Protein AF-A0A920EZE9-F1 (afdb_monomer_lite)

Sequence (62 aa):
MLGFRGVSRYLSRQFHDAFSMECEALRFVRNEMGLENVEVMVPFVRTLSQAEKLFLFWRHKG

pLDDT: mean 92.13, std 6.83, range [56.62, 98.12]

Structure (mmCIF, N/CA/C/O backbone):
data_AF-A0A920EZE9-F1
#
_entry.id   AF-A0A920EZE9-F1
#
loop_
_atom_site.group_PDB
_atom_site.id
_atom_site.type_symbol
_atom_site.label_atom_id
_atom_site.label_alt_id
_atom_site.label_comp_id
_atom_site.label_asym_id
_atom_site.label_entity_id
_atom_site.label_seq_id
_atom_site.pdbx_PDB_ins_code
_atom_site.Cartn_x
_atom_site.Cartn_y
_atom_site.Cartn_z
_atom_site.occupancy
_atom_site.B_iso_or_equiv
_atom_site.auth_seq_id
_atom_site.auth_comp_id
_atom_site.auth_asym_id
_atom_site.auth_atom_id
_atom_site.pdbx_PDB_model_num
ATOM 1 N N . MET A 1 1 ? 12.918 -16.931 -9.089 1.00 76.31 1 MET A N 1
ATOM 2 C CA . MET A 1 1 ? 12.179 -15.958 -8.239 1.00 76.31 1 MET A CA 1
ATOM 3 C C . MET A 1 1 ? 12.412 -14.477 -8.628 1.00 76.31 1 MET A C 1
ATOM 5 O O . MET A 1 1 ? 12.302 -13.611 -7.766 1.00 76.31 1 MET A O 1
ATOM 9 N N . LEU A 1 2 ? 12.636 -14.145 -9.913 1.00 85.31 2 LEU A N 1
ATOM 10 C CA . LEU A 1 2 ? 12.942 -12.770 -10.383 1.00 85.31 2 LEU A CA 1
ATOM 11 C C . LEU A 1 2 ? 11.838 -12.131 -11.256 1.00 85.31 2 LEU A C 1
ATOM 13 O O . LEU A 1 2 ? 12.018 -11.049 -11.811 1.00 85.31 2 LEU A O 1
ATOM 17 N N . GLY A 1 3 ? 10.694 -12.808 -11.380 1.00 88.56 3 GLY A N 1
ATOM 18 C CA . GLY A 1 3 ? 9.617 -12.430 -12.293 1.00 88.56 3 GLY A CA 1
ATOM 19 C C . GLY A 1 3 ? 8.764 -11.249 -11.822 1.00 88.56 3 GLY A C 1
ATOM 20 O O . GLY A 1 3 ? 9.199 -10.389 -11.055 1.00 88.56 3 GLY A O 1
ATOM 21 N N . PHE A 1 4 ? 7.529 -11.224 -12.302 1.00 91.81 4 PHE A N 1
ATOM 22 C CA . PHE 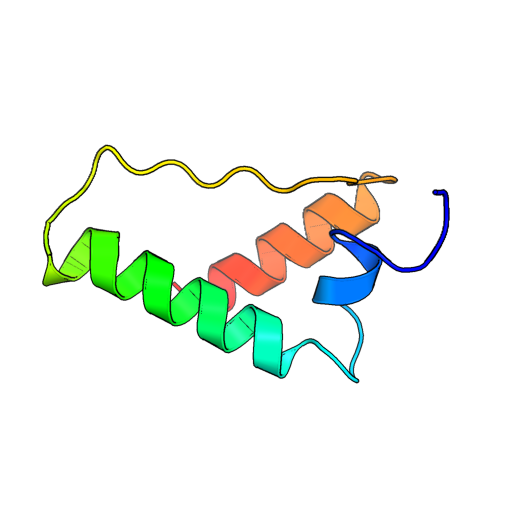A 1 4 ? 6.563 -10.149 -12.118 1.00 91.81 4 PHE A CA 1
ATOM 23 C C . PHE A 1 4 ? 5.961 -10.142 -10.700 1.00 91.81 4 PHE A C 1
ATOM 25 O O . PHE A 1 4 ? 5.119 -10.973 -10.366 1.00 91.81 4 PHE A O 1
ATOM 32 N N . ARG A 1 5 ? 6.450 -9.241 -9.834 1.00 94.31 5 ARG A N 1
ATOM 33 C CA . ARG A 1 5 ? 6.098 -9.175 -8.400 1.00 94.31 5 ARG A CA 1
ATOM 34 C C . ARG A 1 5 ? 6.402 -7.803 -7.784 1.00 94.31 5 ARG A C 1
ATOM 36 O O . ARG A 1 5 ? 7.150 -7.015 -8.368 1.00 94.31 5 ARG A O 1
ATOM 43 N N . GLY A 1 6 ? 5.864 -7.550 -6.589 1.00 93.50 6 GLY A N 1
ATOM 44 C CA . GLY A 1 6 ? 6.038 -6.285 -5.864 1.00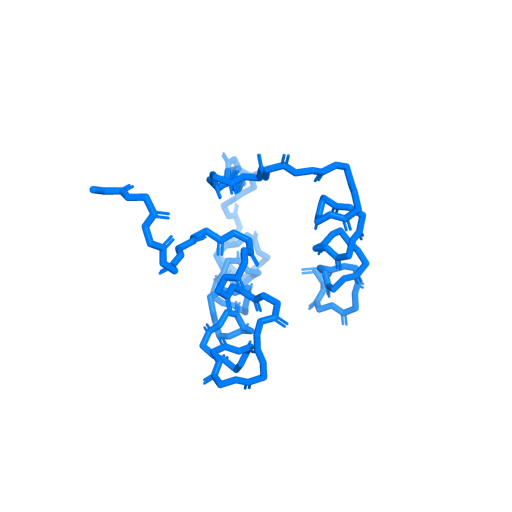 93.50 6 GLY A CA 1
ATOM 45 C C . GLY A 1 6 ? 5.556 -5.085 -6.675 1.00 93.50 6 GLY A C 1
ATOM 46 O O . GLY A 1 6 ? 4.601 -5.203 -7.443 1.00 93.50 6 GLY A O 1
ATOM 47 N N . VAL A 1 7 ? 6.265 -3.959 -6.580 1.00 94.44 7 VAL A N 1
ATOM 48 C CA . VAL A 1 7 ? 5.854 -2.687 -7.210 1.00 94.44 7 VAL A CA 1
ATOM 49 C C . VAL A 1 7 ? 5.615 -2.791 -8.712 1.00 94.44 7 VAL A C 1
ATOM 51 O O . VAL A 1 7 ? 4.684 -2.184 -9.236 1.00 94.44 7 VAL A O 1
ATOM 54 N N . SER A 1 8 ? 6.409 -3.608 -9.410 1.00 93.12 8 SER A N 1
ATOM 55 C CA . SER A 1 8 ? 6.221 -3.823 -10.850 1.00 93.12 8 SER A CA 1
ATOM 56 C C . SER A 1 8 ? 4.840 -4.397 -11.197 1.00 93.12 8 SER A C 1
ATOM 58 O O . SER A 1 8 ? 4.293 -4.060 -12.244 1.00 93.12 8 SER A O 1
ATOM 60 N N . ARG A 1 9 ? 4.257 -5.213 -10.307 1.00 95.00 9 ARG A N 1
ATOM 61 C CA . ARG A 1 9 ? 2.901 -5.758 -10.443 1.00 95.00 9 ARG A CA 1
ATOM 62 C C . ARG A 1 9 ? 1.847 -4.750 -10.002 1.00 95.00 9 ARG A C 1
ATOM 64 O O . ARG A 1 9 ? 0.875 -4.564 -10.727 1.00 95.00 9 ARG A O 1
ATOM 71 N N . TYR A 1 10 ? 2.063 -4.076 -8.875 1.00 93.19 10 TYR A N 1
ATOM 72 C CA . TYR A 1 10 ? 1.120 -3.089 -8.334 1.00 93.19 10 TYR A CA 1
ATOM 73 C C . TYR A 1 10 ? 0.829 -1.944 -9.312 1.00 93.19 10 TYR A C 1
ATOM 75 O O . TYR A 1 10 ? -0.314 -1.531 -9.457 1.00 93.19 10 TYR A O 1
ATOM 83 N N . LEU A 1 11 ? 1.845 -1.486 -10.049 1.00 89.69 11 LEU A N 1
ATOM 84 C CA . LEU A 1 11 ? 1.708 -0.414 -11.043 1.00 89.69 11 LEU A CA 1
ATOM 85 C C . LEU A 1 11 ? 1.241 -0.900 -12.428 1.00 89.69 11 LEU A C 1
ATOM 87 O O . LEU A 1 11 ? 1.120 -0.099 -13.356 1.00 89.69 11 LEU A O 1
ATOM 91 N N . SER A 1 12 ? 1.028 -2.203 -12.615 1.00 93.75 12 SER A N 1
ATOM 92 C CA . SER A 1 12 ? 0.603 -2.748 -13.906 1.00 93.75 12 SER A CA 1
ATOM 93 C C . SER A 1 12 ? -0.899 -2.568 -14.112 1.00 93.75 12 SER A C 1
ATOM 95 O O . SER A 1 12 ? -1.682 -2.794 -13.195 1.00 93.75 12 SER A O 1
ATOM 97 N N . ARG A 1 13 ? -1.334 -2.264 -15.340 1.00 91.19 13 ARG A N 1
ATOM 98 C CA . ARG A 1 13 ? -2.770 -2.106 -15.640 1.00 91.19 13 ARG A CA 1
ATOM 99 C C . ARG A 1 13 ? -3.599 -3.342 -15.284 1.00 91.19 13 ARG A C 1
ATOM 101 O O . ARG A 1 13 ? -4.711 -3.201 -14.800 1.00 91.19 13 ARG A O 1
ATOM 108 N N . GLN A 1 14 ? -3.048 -4.539 -15.476 1.00 92.69 14 GLN A N 1
ATOM 109 C CA . GLN A 1 14 ? -3.760 -5.791 -15.218 1.00 92.69 14 GLN A CA 1
ATOM 110 C C . GLN A 1 14 ? -4.017 -6.052 -13.724 1.00 92.69 14 GLN A C 1
ATOM 112 O O . GLN A 1 14 ? -4.946 -6.777 -13.391 1.00 92.69 14 GLN A O 1
ATOM 117 N N . PHE A 1 15 ? -3.202 -5.488 -12.825 1.00 91.62 15 PHE A N 1
ATOM 118 C CA . PHE A 1 15 ? -3.281 -5.770 -11.386 1.00 91.62 15 PHE A CA 1
ATOM 119 C C . PHE A 1 15 ? -3.465 -4.525 -10.516 1.00 91.62 15 PHE A C 1
ATOM 121 O O . PHE A 1 15 ? -3.521 -4.656 -9.294 1.00 91.62 15 PHE A O 1
ATOM 128 N N . HIS A 1 16 ? -3.581 -3.339 -11.116 1.00 89.19 16 HIS A N 1
ATOM 129 C CA . HIS A 1 16 ? -3.765 -2.099 -10.367 1.00 89.19 16 HIS A CA 1
ATOM 130 C C . HIS A 1 16 ? -5.050 -2.116 -9.523 1.00 89.19 16 HIS A C 1
ATOM 132 O O . HIS A 1 16 ? -5.022 -1.662 -8.384 1.00 89.19 16 HIS A O 1
ATOM 138 N N . ASP A 1 17 ? -6.137 -2.711 -10.030 1.00 92.31 17 ASP A N 1
ATOM 139 C CA . ASP A 1 17 ? -7.404 -2.839 -9.298 1.00 92.31 17 ASP A CA 1
ATOM 140 C C . ASP A 1 17 ? -7.254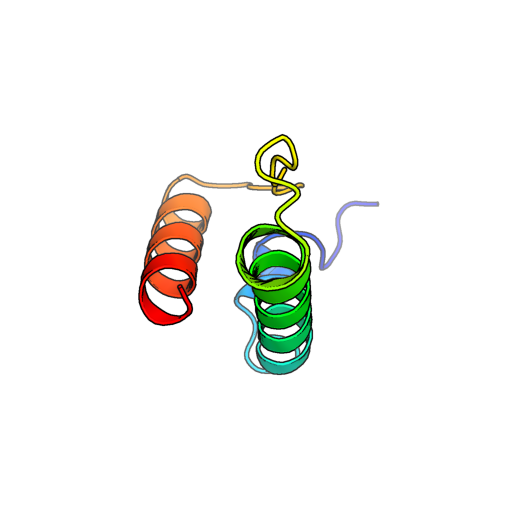 -3.718 -8.054 1.00 92.31 17 ASP A C 1
ATOM 142 O O . ASP A 1 17 ? -7.726 -3.367 -6.976 1.00 92.31 17 ASP A O 1
ATOM 146 N N . ALA A 1 18 ? -6.522 -4.831 -8.174 1.00 93.75 18 ALA A N 1
ATOM 147 C CA . ALA A 1 18 ? -6.232 -5.699 -7.037 1.00 93.75 18 ALA A CA 1
ATOM 148 C C . ALA A 1 18 ? -5.443 -4.955 -5.952 1.00 93.75 18 ALA A C 1
ATOM 150 O O . ALA A 1 18 ? -5.777 -5.048 -4.775 1.00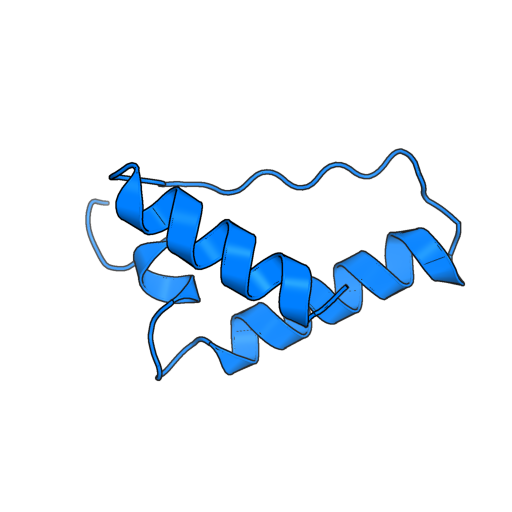 93.75 18 ALA A O 1
ATOM 151 N N . PHE A 1 19 ? -4.441 -4.166 -6.349 1.00 91.88 19 PHE A N 1
ATOM 152 C CA . PHE A 1 19 ? -3.687 -3.342 -5.407 1.00 91.88 19 PHE A CA 1
ATOM 153 C C . PHE A 1 19 ? -4.538 -2.211 -4.801 1.00 91.88 19 PHE A C 1
ATOM 155 O O . PHE A 1 19 ? -4.399 -1.911 -3.620 1.00 91.88 19 PHE A O 1
ATOM 162 N N . SER A 1 20 ? -5.474 -1.626 -5.561 1.00 92.12 20 SER A N 1
ATOM 163 C CA . SER A 1 20 ? -6.431 -0.646 -5.023 1.00 92.12 20 SER A CA 1
ATOM 164 C C . SER A 1 20 ? -7.278 -1.243 -3.901 1.00 92.12 20 SER A C 1
ATOM 166 O O . SER A 1 20 ? -7.440 -0.602 -2.866 1.00 92.12 20 SER A O 1
ATOM 168 N N . MET A 1 21 ? -7.776 -2.471 -4.075 1.00 94.69 21 MET A N 1
ATOM 169 C CA . MET A 1 21 ? -8.548 -3.156 -3.033 1.00 94.69 21 MET A CA 1
ATOM 170 C C . MET A 1 21 ? -7.708 -3.428 -1.775 1.00 94.69 21 MET A C 1
ATOM 172 O O . MET A 1 21 ? -8.206 -3.271 -0.662 1.00 94.69 21 MET A O 1
ATOM 176 N N . GLU A 1 22 ? -6.427 -3.786 -1.924 1.00 93.94 22 GLU A N 1
ATOM 177 C CA . GLU A 1 22 ? -5.506 -3.939 -0.784 1.00 93.94 22 GLU A CA 1
ATOM 178 C C . GLU A 1 22 ? -5.322 -2.612 -0.022 1.00 93.94 22 GLU A C 1
ATOM 180 O O . GLU A 1 22 ? -5.386 -2.594 1.209 1.00 93.94 22 GLU A O 1
ATOM 185 N N . CYS A 1 23 ? -5.155 -1.488 -0.732 1.00 93.25 23 CYS A N 1
ATOM 186 C CA . CYS A 1 23 ? -5.077 -0.158 -0.115 1.00 93.25 23 CYS A CA 1
ATOM 187 C C . CYS A 1 23 ? -6.368 0.215 0.631 1.00 93.25 23 CYS A C 1
ATOM 189 O O . CYS A 1 23 ? -6.303 0.743 1.740 1.00 93.25 23 CYS A O 1
ATOM 191 N N . GLU A 1 24 ? -7.538 -0.078 0.059 1.00 94.69 24 GLU A N 1
ATOM 192 C CA . GLU A 1 24 ? -8.834 0.183 0.698 1.00 94.69 24 GLU A CA 1
ATOM 193 C C . GLU A 1 24 ? -9.003 -0.613 1.996 1.00 94.69 24 GLU A C 1
ATOM 195 O O . GLU A 1 24 ? -9.431 -0.051 3.007 1.00 94.69 24 GLU A O 1
ATOM 200 N N . ALA A 1 25 ? -8.595 -1.885 2.002 1.00 95.81 25 ALA A N 1
ATOM 201 C CA . ALA A 1 25 ? -8.601 -2.712 3.204 1.00 95.81 25 ALA A CA 1
ATOM 202 C C . ALA A 1 25 ? -7.666 -2.152 4.288 1.00 95.81 25 ALA A C 1
ATOM 204 O O . ALA A 1 25 ? -8.057 -2.049 5.449 1.00 95.81 25 ALA A O 1
ATOM 205 N N . LEU A 1 26 ? -6.452 -1.730 3.918 1.00 95.00 26 LEU A N 1
ATOM 206 C CA . LEU A 1 26 ? -5.509 -1.115 4.859 1.00 95.00 26 LEU A CA 1
ATOM 207 C C . LEU A 1 26 ? -6.053 0.192 5.441 1.00 95.00 26 LEU A C 1
ATOM 209 O O . LEU A 1 26 ? -5.923 0.433 6.641 1.00 95.00 26 LEU A O 1
ATOM 213 N N . ARG A 1 27 ? -6.708 1.014 4.617 1.00 93.69 27 ARG A N 1
ATOM 214 C CA . ARG A 1 27 ? -7.353 2.249 5.069 1.00 93.69 27 ARG A CA 1
ATOM 215 C C . ARG A 1 27 ? -8.490 1.966 6.047 1.00 93.69 27 ARG A C 1
ATOM 217 O O . ARG A 1 27 ? -8.574 2.635 7.069 1.00 93.69 27 ARG A O 1
ATOM 224 N N . PHE A 1 28 ? -9.322 0.961 5.772 1.00 96.06 28 PHE A N 1
ATOM 225 C CA . PHE A 1 28 ? -10.384 0.532 6.686 1.00 96.06 28 PHE A CA 1
ATOM 226 C C . PHE A 1 28 ? -9.817 0.083 8.039 1.00 96.06 28 PHE A C 1
ATOM 228 O O . PHE A 1 28 ? -10.263 0.541 9.088 1.00 96.06 28 PHE A O 1
ATOM 235 N N . VAL A 1 29 ? -8.781 -0.759 8.023 1.00 97.38 29 VAL A N 1
ATOM 236 C CA . VAL A 1 29 ? -8.133 -1.258 9.244 1.00 97.38 29 VAL A CA 1
ATOM 237 C C . VAL A 1 29 ? -7.558 -0.116 10.089 1.00 97.38 29 VAL A C 1
ATOM 239 O O . VAL A 1 29 ? -7.690 -0.123 11.311 1.00 97.38 29 VAL A O 1
ATOM 242 N N . ARG A 1 30 ? -6.939 0.887 9.461 1.00 96.06 30 ARG A N 1
ATOM 243 C CA . ARG A 1 30 ? -6.349 2.012 10.199 1.00 96.06 30 ARG A CA 1
ATOM 244 C C . ARG A 1 30 ? -7.399 3.012 10.680 1.00 96.06 30 ARG A C 1
ATOM 246 O O . ARG A 1 30 ? -7.345 3.416 11.834 1.00 96.06 30 ARG A O 1
ATOM 253 N N . ASN A 1 31 ? -8.351 3.380 9.825 1.00 95.12 31 ASN A N 1
ATOM 254 C CA . ASN A 1 31 ? -9.256 4.501 10.089 1.00 95.12 31 ASN A CA 1
ATOM 255 C C . ASN A 1 31 ? -10.560 4.074 10.769 1.00 95.12 31 ASN A C 1
ATOM 257 O O . ASN A 1 31 ? -11.000 4.736 11.700 1.00 95.12 31 ASN A O 1
ATOM 261 N N . GLU A 1 32 ? -11.174 2.978 10.320 1.00 97.69 32 GLU A N 1
ATOM 262 C CA . GLU A 1 32 ? -12.479 2.535 10.834 1.00 97.69 32 GLU A CA 1
ATOM 263 C C . GLU A 1 32 ? -12.318 1.599 12.033 1.00 97.69 32 GLU A C 1
ATOM 265 O O . GLU A 1 32 ? -13.065 1.685 13.003 1.00 97.69 32 GLU A O 1
ATOM 270 N N . MET A 1 33 ? -11.317 0.712 11.997 1.00 98.12 33 MET A N 1
ATOM 271 C CA . MET A 1 33 ? -11.019 -0.173 13.131 1.00 98.12 33 MET A CA 1
ATOM 272 C C . MET A 1 33 ? -10.084 0.470 14.169 1.00 98.12 33 MET A C 1
ATOM 274 O O . MET A 1 33 ? -9.882 -0.109 15.234 1.00 98.12 33 MET A O 1
ATOM 278 N N . GLY A 1 34 ? -9.505 1.639 13.869 1.00 97.69 34 GLY A N 1
ATOM 279 C CA . GLY A 1 34 ? -8.644 2.394 14.786 1.00 97.69 34 GLY A CA 1
ATOM 280 C C . GLY A 1 34 ? -7.268 1.772 15.052 1.00 97.69 34 GLY A C 1
ATOM 281 O O . GLY A 1 34 ? -6.640 2.088 16.061 1.00 97.69 34 GLY A O 1
ATOM 282 N N . LEU A 1 35 ? -6.783 0.869 14.189 1.00 98.06 35 LEU A N 1
ATOM 283 C CA . LEU A 1 35 ? -5.478 0.219 14.363 1.00 98.06 35 LEU A CA 1
ATOM 284 C C . LEU A 1 35 ? -4.347 1.082 13.786 1.00 98.06 35 LEU A C 1
ATOM 286 O O . LEU A 1 35 ? -3.762 0.784 12.742 1.00 98.06 35 LEU A O 1
ATOM 290 N N . GLU A 1 36 ? -4.030 2.173 14.479 1.00 95.38 36 GLU A N 1
ATOM 291 C CA . GLU A 1 36 ? -3.037 3.163 14.037 1.00 95.38 36 GLU A CA 1
ATOM 292 C C . GLU A 1 36 ? -1.602 2.617 13.979 1.00 95.38 36 GLU A C 1
ATOM 294 O O . GLU A 1 36 ? -0.779 3.126 13.216 1.00 95.38 36 GLU A O 1
ATOM 299 N N . ASN A 1 37 ? -1.317 1.549 14.727 1.00 97.56 37 ASN A N 1
ATOM 300 C CA . ASN A 1 37 ? -0.013 0.888 14.805 1.00 97.56 37 ASN A CA 1
ATOM 301 C C . ASN A 1 37 ? 0.318 -0.003 13.592 1.00 97.56 37 ASN A C 1
ATOM 303 O O . ASN A 1 37 ? 1.367 -0.646 13.573 1.00 97.56 37 ASN A O 1
ATOM 307 N N . VAL A 1 38 ? -0.577 -0.102 12.606 1.00 96.56 38 VAL A N 1
ATOM 308 C CA . VAL A 1 38 ? -0.333 -0.872 11.382 1.00 96.56 38 VAL A CA 1
ATOM 309 C C . VAL A 1 38 ? 0.537 -0.065 10.419 1.00 96.56 38 VAL A C 1
ATOM 311 O O . VAL A 1 38 ? 0.131 0.987 9.921 1.00 96.56 38 VAL A O 1
ATOM 314 N N . GLU A 1 39 ? 1.712 -0.607 10.105 1.00 95.00 39 GLU A N 1
ATOM 315 C CA . GLU A 1 39 ? 2.630 -0.069 9.101 1.00 95.00 39 GLU A CA 1
ATOM 316 C C . GLU A 1 39 ? 2.571 -0.870 7.796 1.00 95.00 39 GLU A C 1
ATOM 318 O O . GLU A 1 39 ? 2.389 -2.090 7.791 1.00 95.00 39 GLU A O 1
ATOM 323 N N . VAL A 1 40 ? 2.755 -0.182 6.666 1.00 92.38 40 VAL A N 1
ATOM 324 C CA . VAL A 1 40 ? 2.735 -0.799 5.336 1.00 92.38 40 VAL A CA 1
ATOM 325 C C . VAL A 1 40 ? 4.155 -0.935 4.800 1.00 92.38 40 VAL A C 1
ATOM 327 O O . VAL A 1 40 ? 4.826 0.057 4.521 1.00 92.38 40 VAL A O 1
ATOM 330 N N . MET A 1 41 ? 4.583 -2.175 4.564 1.00 94.56 41 MET A N 1
ATOM 331 C CA . MET A 1 41 ? 5.837 -2.475 3.877 1.00 94.56 41 MET A CA 1
ATOM 332 C C . MET A 1 41 ? 5.581 -2.796 2.404 1.00 94.56 41 MET A C 1
ATOM 334 O O . MET A 1 41 ? 4.818 -3.702 2.072 1.00 94.56 41 MET A O 1
ATOM 338 N N . VAL A 1 42 ? 6.291 -2.114 1.508 1.00 92.81 42 VAL A N 1
ATOM 339 C CA . VAL A 1 42 ? 6.233 -2.386 0.068 1.00 92.81 42 VAL A CA 1
ATOM 340 C C . VAL A 1 42 ? 7.437 -3.238 -0.355 1.00 92.81 42 VAL A C 1
ATOM 342 O O . VAL A 1 42 ? 8.573 -2.764 -0.296 1.00 92.81 42 VAL A O 1
ATOM 345 N N . PRO A 1 43 ? 7.235 -4.473 -0.852 1.00 93.81 43 PRO A N 1
ATOM 346 C CA . PRO A 1 43 ? 8.339 -5.349 -1.223 1.00 93.81 43 PRO A CA 1
ATOM 347 C C . PRO A 1 43 ? 8.793 -5.171 -2.686 1.00 93.81 43 PRO A C 1
ATOM 349 O O . PRO A 1 43 ? 8.022 -4.801 -3.575 1.00 93.81 43 PRO A O 1
ATOM 352 N N . PHE A 1 44 ? 10.049 -5.546 -2.963 1.00 95.31 44 PHE A N 1
ATOM 353 C CA . PHE A 1 44 ? 10.647 -5.612 -4.312 1.00 95.31 44 PHE A CA 1
ATOM 354 C C . PHE A 1 44 ? 10.562 -4.306 -5.123 1.00 95.31 44 PHE A C 1
ATOM 356 O O . PHE A 1 44 ? 10.334 -4.334 -6.336 1.00 95.31 44 PHE A O 1
ATOM 363 N N . VAL A 1 45 ? 10.778 -3.167 -4.465 1.00 95.62 45 VAL A N 1
ATOM 364 C CA . VAL A 1 45 ? 11.054 -1.890 -5.134 1.00 95.62 45 VAL A CA 1
ATOM 365 C C . VAL A 1 45 ? 12.423 -2.003 -5.813 1.00 95.62 45 VAL A C 1
ATOM 367 O O . VAL A 1 45 ? 13.427 -2.207 -5.137 1.00 95.62 45 VAL A O 1
ATOM 370 N N . ARG A 1 46 ? 12.486 -1.924 -7.148 1.00 95.12 46 ARG A N 1
ATOM 371 C CA . ARG A 1 46 ? 13.747 -2.121 -7.898 1.00 95.12 46 ARG A CA 1
ATOM 372 C C . ARG A 1 46 ? 14.429 -0.819 -8.300 1.00 95.12 46 ARG A C 1
ATOM 374 O O . ARG A 1 46 ? 15.612 -0.829 -8.610 1.00 95.12 46 ARG A O 1
ATOM 381 N N . THR A 1 47 ? 13.679 0.278 -8.366 1.00 96.25 47 THR A N 1
ATOM 382 C CA . THR A 1 47 ? 14.177 1.589 -8.810 1.00 96.25 47 THR A CA 1
ATOM 383 C C . THR A 1 47 ? 13.479 2.708 -8.044 1.00 96.25 47 THR A C 1
ATOM 385 O O . THR A 1 47 ? 12.346 2.531 -7.595 1.00 96.25 47 THR A O 1
ATOM 388 N N . LEU A 1 48 ? 14.112 3.880 -7.959 1.00 97.00 48 LEU A N 1
ATOM 389 C CA . LEU A 1 48 ? 13.506 5.063 -7.337 1.00 97.00 48 LEU A CA 1
ATOM 390 C C . LEU A 1 48 ? 12.233 5.514 -8.068 1.00 97.00 48 LEU A C 1
ATOM 392 O O . LEU A 1 48 ? 11.228 5.789 -7.425 1.00 97.00 48 LEU A O 1
ATOM 396 N N . SER A 1 49 ? 12.209 5.448 -9.404 1.00 96.50 49 SER A N 1
ATOM 397 C CA . SER A 1 49 ? 11.003 5.774 -10.184 1.00 96.50 49 SER A CA 1
ATOM 398 C C . SER A 1 49 ? 9.804 4.880 -9.834 1.00 96.50 49 SER A C 1
ATOM 400 O O . SER A 1 49 ? 8.658 5.326 -9.868 1.00 96.50 49 SER A O 1
ATOM 402 N N . GLN A 1 50 ? 10.037 3.610 -9.481 1.00 95.00 50 GLN A N 1
ATOM 403 C CA . GLN A 1 50 ? 8.969 2.736 -8.987 1.00 95.00 50 GLN A CA 1
ATOM 404 C C . GLN A 1 50 ? 8.444 3.199 -7.625 1.00 95.00 50 GLN A C 1
ATOM 406 O O . GLN A 1 50 ? 7.231 3.196 -7.426 1.00 95.00 50 GLN A O 1
ATOM 411 N N . ALA A 1 51 ? 9.334 3.612 -6.717 1.00 95.12 51 ALA A N 1
ATOM 412 C CA . ALA A 1 51 ? 8.946 4.148 -5.414 1.00 95.12 51 ALA A CA 1
ATOM 413 C C . ALA A 1 51 ? 8.112 5.429 -5.562 1.00 95.12 51 ALA A C 1
ATOM 415 O O . ALA A 1 51 ? 7.037 5.527 -4.981 1.00 95.12 51 ALA A O 1
ATOM 416 N N . GLU A 1 52 ? 8.557 6.365 -6.402 1.00 95.69 52 GLU A N 1
ATOM 417 C CA . GLU A 1 52 ? 7.850 7.621 -6.677 1.00 95.69 52 GLU A CA 1
ATOM 418 C C . GLU A 1 52 ? 6.449 7.379 -7.243 1.00 95.69 52 GLU A C 1
ATOM 420 O O . GLU A 1 52 ? 5.468 7.920 -6.736 1.00 95.69 52 GLU A O 1
ATOM 425 N N . LYS A 1 53 ? 6.331 6.520 -8.264 1.00 94.00 53 LYS A N 1
ATOM 426 C CA . LYS A 1 53 ? 5.033 6.180 -8.869 1.00 94.00 53 LYS A CA 1
ATOM 427 C C . LYS A 1 53 ? 4.086 5.536 -7.865 1.00 94.00 53 LYS A C 1
ATOM 429 O O . LYS A 1 53 ? 2.898 5.846 -7.868 1.00 94.00 53 LYS A O 1
ATOM 434 N N . LEU A 1 54 ? 4.603 4.655 -7.011 1.00 92.75 54 LEU A N 1
ATOM 435 C CA . LEU A 1 54 ? 3.805 4.017 -5.973 1.00 92.75 54 LEU A CA 1
ATOM 436 C C . LEU A 1 54 ? 3.347 5.017 -4.910 1.00 92.75 54 LEU A C 1
ATOM 438 O O . LEU A 1 54 ? 2.187 4.995 -4.517 1.00 92.75 54 LEU A O 1
ATOM 442 N N . PHE A 1 55 ? 4.234 5.910 -4.473 1.00 91.81 55 PHE A N 1
ATOM 443 C CA . PHE A 1 55 ? 3.901 6.949 -3.504 1.00 91.81 55 PHE A CA 1
ATOM 444 C C . PHE A 1 55 ? 2.826 7.901 -4.046 1.00 91.81 55 PHE A C 1
ATOM 446 O O . PHE A 1 55 ? 1.871 8.225 -3.343 1.00 91.81 55 PHE A O 1
ATOM 453 N N . LEU A 1 56 ? 2.931 8.295 -5.320 1.00 91.44 56 LEU A N 1
ATOM 454 C CA . LEU A 1 56 ? 1.900 9.085 -5.999 1.00 91.44 56 LEU A CA 1
ATOM 455 C C . LEU A 1 56 ? 0.568 8.334 -6.083 1.00 91.44 56 LEU A C 1
ATOM 45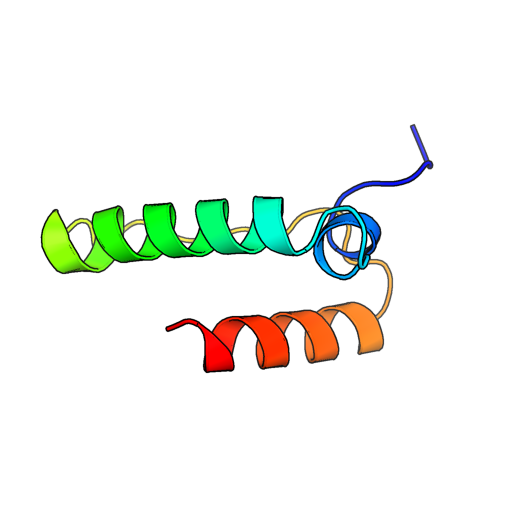7 O O . LEU A 1 56 ? -0.469 8.906 -5.757 1.00 91.44 56 LEU A O 1
ATOM 461 N N . PHE A 1 57 ? 0.590 7.054 -6.469 1.00 88.69 57 PHE A N 1
ATOM 462 C CA . PHE A 1 57 ? -0.606 6.210 -6.483 1.00 88.69 57 PHE A CA 1
ATOM 463 C C . PHE A 1 57 ? -1.278 6.161 -5.103 1.00 88.69 57 PHE A C 1
ATOM 465 O O . PHE A 1 57 ? -2.487 6.360 -5.002 1.00 88.69 57 PHE A O 1
ATOM 472 N N . TRP A 1 58 ? -0.492 5.963 -4.041 1.00 84.62 58 TRP A N 1
ATOM 473 C CA . TRP A 1 58 ? -0.995 5.886 -2.669 1.00 84.62 58 TRP A CA 1
ATOM 474 C C . TRP A 1 58 ? -1.665 7.188 -2.225 1.00 84.62 58 TRP A C 1
ATOM 476 O O . TRP A 1 58 ? -2.776 7.169 -1.700 1.00 84.62 58 TRP A O 1
ATOM 486 N N . ARG A 1 59 ? -1.038 8.341 -2.496 1.00 83.56 59 ARG A N 1
ATOM 487 C CA . ARG A 1 59 ? -1.593 9.660 -2.140 1.00 83.56 59 ARG A CA 1
ATOM 488 C C . ARG A 1 59 ? -2.955 9.941 -2.771 1.00 83.56 59 ARG A C 1
ATOM 490 O O . 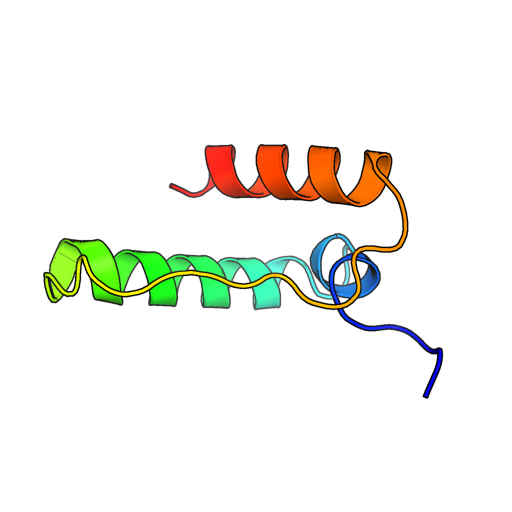ARG A 1 59 ? -3.732 10.694 -2.196 1.00 83.56 59 ARG A O 1
ATOM 497 N N . HIS A 1 60 ? -3.249 9.358 -3.931 1.00 78.38 60 HIS A N 1
ATOM 498 C CA . HIS A 1 60 ? -4.565 9.482 -4.560 1.00 78.38 60 HIS A CA 1
ATOM 499 C C . HIS A 1 60 ? -5.644 8.600 -3.913 1.00 78.38 60 HIS A C 1
ATOM 501 O O . HIS A 1 60 ? -6.826 8.834 -4.158 1.00 78.38 60 HIS A O 1
ATOM 507 N N . LYS A 1 61 ? -5.268 7.589 -3.120 1.00 69.62 61 LYS A N 1
ATOM 508 C CA . LYS A 1 61 ? -6.187 6.585 -2.556 1.00 69.62 61 LYS A CA 1
ATOM 509 C C . LYS A 1 61 ? -6.441 6.730 -1.046 1.00 69.62 61 LYS A C 1
ATOM 511 O O . LYS A 1 61 ? -7.480 6.254 -0.585 1.00 69.62 61 LYS A O 1
ATOM 516 N N . GLY A 1 62 ? -5.605 7.486 -0.327 1.00 56.62 62 GLY A N 1
ATOM 517 C CA . GLY A 1 62 ? -5.819 7.863 1.080 1.00 56.62 62 GLY A CA 1
ATOM 518 C C . GLY A 1 62 ? -4.925 7.103 2.040 1.00 56.62 62 GLY A C 1
ATOM 519 O O . GLY A 1 62 ? -5.059 5.864 2.111 1.00 56.62 62 GLY A O 1
#

Secondary structure (DSSP, 8-state):
--SS-THHHHTSTTTHHHHHHHHHHHHHHHHTS--TT---PPP---SHHHHHHHHHHHHHH-

Foldseek 3Di:
DPDQDFLNQCPDPVCVVVNLVVLVVVCCCCPVVVPVVDDDDTPDPPDVVSVVVVVVVSVVND

Radius of gyration: 12.37 Å; chains: 1; bounding box: 27×26×30 Å